Protein AF-A0A3C0ILL7-F1 (afdb_monomer)

pLDDT: mean 91.75, std 4.85, range [73.19, 97.44]

Foldseek 3Di:
DVVVLDDQQAADDDDPPPPVVVVVRVVCCVVCVVSNPPVVSVVVCCCCPPPVNVVVVVVVVVD

Sequence (63 aa):
GVAEVINTTNGIIISPQDEAALTKAILEVANNQYRFNRLAIATEAQAHFSYAAIGEQLAALYQ

Solvent-accessible surface area (backbone atoms only — not comparable to full-atom values): 3889 Å² total; per-residue (Å²): 109,72,76,78,75,47,44,91,57,69,48,82,91,72,66,86,93,41,65,68,57,49,54,51,51,54,51,48,52,70,74,39,53,81,58,58,36,66,66,62,42,51,52,53,47,46,64,66,68,26,71,66,43,48,47,52,56,55,53,65,74,76,108

Structure (mmCIF, N/CA/C/O backbone):
data_AF-A0A3C0ILL7-F1
#
_entry.id   AF-A0A3C0ILL7-F1
#
loop_
_atom_site.group_PDB
_atom_site.id
_atom_site.type_symbol
_atom_site.label_atom_id
_atom_site.label_alt_id
_atom_site.label_comp_id
_atom_site.label_asym_id
_atom_site.label_entity_id
_atom_site.label_seq_id
_atom_site.pdbx_PDB_ins_code
_atom_site.Cartn_x
_atom_site.Cartn_y
_atom_site.Cartn_z
_atom_site.occupancy
_atom_site.B_iso_or_equiv
_atom_site.auth_seq_id
_atom_site.auth_comp_id
_atom_site.auth_asym_id
_atom_site.auth_atom_id
_atom_site.pdbx_PDB_model_num
ATOM 1 N N . GLY A 1 1 ? -4.881 6.356 -8.549 1.00 83.88 1 GLY A N 1
ATOM 2 C CA . GLY A 1 1 ? -4.751 6.847 -7.155 1.00 83.88 1 GLY A CA 1
ATOM 3 C C . GLY A 1 1 ? -4.331 5.733 -6.204 1.00 83.88 1 GLY A C 1
ATOM 4 O O . GLY A 1 1 ? -3.986 4.662 -6.671 1.00 83.88 1 GLY A O 1
ATOM 5 N N . VAL A 1 2 ? -4.356 5.938 -4.879 1.00 85.00 2 VAL A N 1
ATOM 6 C CA . VAL A 1 2 ? -3.854 4.933 -3.902 1.00 85.00 2 VAL A CA 1
ATOM 7 C C . VAL A 1 2 ? -4.499 3.544 -4.055 1.00 85.00 2 VAL A C 1
ATOM 9 O O . VAL A 1 2 ? -3.834 2.531 -3.879 1.00 85.00 2 VAL A O 1
ATOM 12 N N . ALA A 1 3 ? -5.765 3.487 -4.477 1.00 86.06 3 ALA A N 1
ATOM 13 C CA . ALA A 1 3 ? -6.479 2.234 -4.719 1.00 86.06 3 ALA A CA 1
ATOM 14 C C . ALA A 1 3 ? -6.004 1.439 -5.950 1.00 86.06 3 ALA A C 1
ATOM 16 O O . ALA A 1 3 ? -6.353 0.275 -6.080 1.00 86.06 3 ALA A O 1
ATOM 17 N N . GLU A 1 4 ? -5.216 2.042 -6.844 1.00 88.00 4 GLU A N 1
ATOM 18 C CA . GLU A 1 4 ? -4.622 1.335 -7.991 1.00 88.00 4 GLU A CA 1
ATOM 19 C C . GLU A 1 4 ? -3.344 0.584 -7.609 1.00 88.00 4 GLU A C 1
ATOM 21 O O . GLU A 1 4 ? -2.935 -0.326 -8.321 1.00 88.00 4 GLU A O 1
ATOM 26 N N . VAL A 1 5 ? -2.702 0.973 -6.501 1.00 89.69 5 VAL A N 1
ATOM 27 C CA . VAL A 1 5 ? -1.424 0.396 -6.053 1.00 89.69 5 VAL A CA 1
ATOM 28 C C . VAL A 1 5 ? -1.574 -0.461 -4.800 1.00 89.69 5 VAL A C 1
ATOM 30 O O . VAL A 1 5 ? -0.759 -1.351 -4.570 1.00 89.69 5 VAL A O 1
ATOM 33 N N . ILE A 1 6 ? -2.612 -0.214 -3.994 1.00 92.31 6 ILE A N 1
ATOM 34 C CA . ILE A 1 6 ? -2.902 -0.999 -2.795 1.00 92.31 6 ILE A CA 1
ATOM 35 C C . ILE A 1 6 ? -3.904 -2.114 -3.105 1.00 92.31 6 ILE A C 1
ATOM 37 O O . ILE A 1 6 ? -4.960 -1.877 -3.686 1.00 92.31 6 ILE A O 1
ATOM 41 N N . ASN A 1 7 ? -3.590 -3.327 -2.661 1.00 90.62 7 ASN A N 1
ATOM 42 C CA . ASN A 1 7 ? -4.385 -4.538 -2.808 1.00 90.62 7 ASN A CA 1
ATOM 43 C C . ASN A 1 7 ? -4.432 -5.320 -1.480 1.00 90.62 7 ASN A C 1
ATOM 45 O O . ASN A 1 7 ? -3.911 -4.887 -0.452 1.00 90.62 7 ASN A O 1
ATOM 49 N N . THR A 1 8 ? -5.049 -6.502 -1.497 1.00 87.50 8 THR A N 1
ATOM 50 C CA . THR A 1 8 ? -5.249 -7.328 -0.298 1.00 87.50 8 THR A CA 1
ATOM 51 C C . THR A 1 8 ? -3.966 -7.930 0.278 1.00 87.50 8 THR A C 1
ATOM 53 O O . THR A 1 8 ? -4.020 -8.444 1.396 1.00 87.50 8 THR A O 1
ATOM 56 N N . THR A 1 9 ? -2.837 -7.894 -0.428 1.00 88.00 9 THR A N 1
ATOM 57 C CA . THR A 1 9 ? -1.555 -8.463 0.019 1.00 88.00 9 THR A CA 1
ATOM 58 C C . THR A 1 9 ? -0.548 -7.403 0.450 1.00 88.00 9 THR A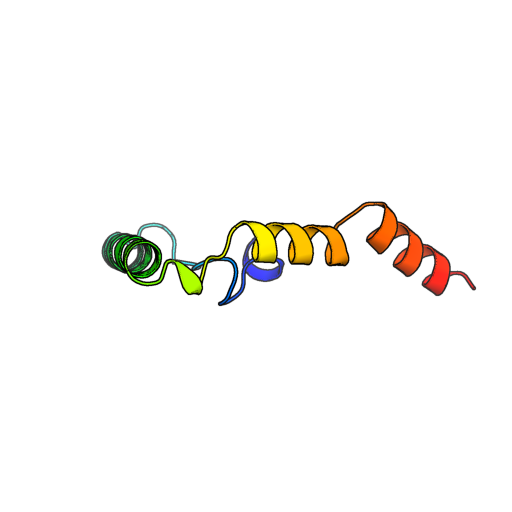 C 1
ATOM 60 O O . THR A 1 9 ? 0.387 -7.723 1.178 1.00 88.00 9 THR A O 1
ATOM 63 N N . ASN A 1 10 ? -0.740 -6.141 0.059 1.00 91.00 10 ASN A N 1
ATOM 64 C CA . ASN A 1 10 ? 0.194 -5.060 0.373 1.00 91.00 10 ASN A CA 1
ATOM 65 C C . ASN A 1 10 ? -0.389 -3.932 1.247 1.00 91.00 10 ASN A C 1
ATOM 67 O O . ASN A 1 10 ? 0.373 -3.094 1.730 1.00 91.00 10 ASN A O 1
ATOM 71 N N . GLY A 1 11 ? -1.698 -3.928 1.521 1.00 92.31 11 GLY A N 1
ATOM 72 C CA . GLY A 1 11 ? -2.302 -2.963 2.436 1.00 92.31 11 GLY A CA 1
ATOM 73 C C . GLY A 1 11 ? -3.796 -3.168 2.684 1.00 92.31 11 GLY A C 1
ATOM 74 O O . GLY A 1 11 ? -4.392 -4.175 2.308 1.00 92.31 11 GLY A O 1
ATOM 75 N N . ILE A 1 12 ? -4.398 -2.199 3.374 1.00 94.19 12 ILE A N 1
ATOM 76 C CA . ILE A 1 12 ? -5.837 -2.132 3.648 1.00 94.19 12 ILE A CA 1
ATOM 77 C C . ILE A 1 12 ? -6.277 -0.696 3.373 1.00 94.19 12 ILE A C 1
ATOM 79 O O . ILE A 1 12 ? -5.683 0.248 3.893 1.00 94.19 12 ILE A O 1
ATOM 83 N N . ILE A 1 13 ? -7.310 -0.527 2.549 1.00 93.06 13 ILE A N 1
ATOM 84 C CA . ILE A 1 13 ? -7.897 0.781 2.252 1.00 93.06 13 ILE A CA 1
ATOM 85 C C . ILE A 1 13 ? -9.115 0.972 3.145 1.00 93.06 13 ILE A C 1
ATOM 87 O O . ILE A 1 13 ? -9.975 0.096 3.224 1.00 93.06 13 ILE A O 1
ATOM 91 N N . ILE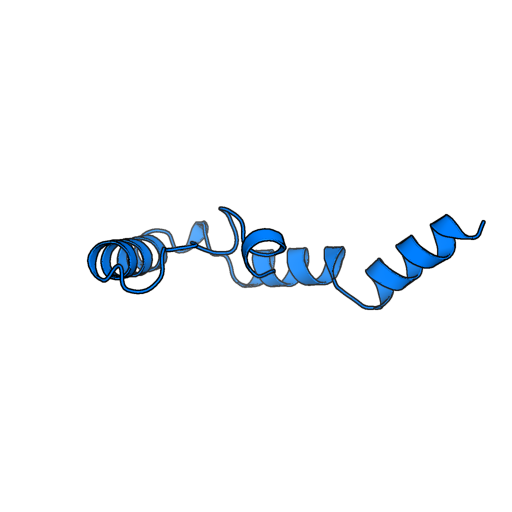 A 1 14 ? -9.192 2.131 3.791 1.00 94.00 14 ILE A N 1
ATOM 92 C CA . ILE A 1 14 ? -10.317 2.523 4.636 1.00 94.00 14 ILE A CA 1
ATOM 93 C C . ILE A 1 14 ? -10.905 3.844 4.150 1.00 94.00 14 ILE A C 1
ATOM 95 O O . ILE A 1 14 ? -10.209 4.670 3.553 1.00 94.00 14 ILE A O 1
ATOM 99 N N . SER A 1 15 ? -12.188 4.048 4.431 1.00 93.62 15 SER A N 1
ATOM 100 C CA . SER A 1 15 ? -12.838 5.330 4.187 1.00 93.62 15 SER A CA 1
ATOM 101 C C . SER A 1 15 ? -12.236 6.418 5.085 1.00 93.62 15 SER A C 1
ATOM 103 O O . SER A 1 15 ? -11.896 6.146 6.242 1.00 93.62 15 SER A O 1
ATOM 105 N N . PRO A 1 16 ? -12.121 7.664 4.597 1.00 93.81 16 PRO A N 1
ATOM 106 C CA . PRO A 1 16 ? -11.713 8.781 5.436 1.00 93.81 16 PRO A CA 1
ATOM 107 C C . PRO A 1 16 ? -12.640 8.931 6.647 1.00 93.81 16 PRO A C 1
ATOM 109 O O . PRO A 1 16 ? -13.852 8.786 6.515 1.00 93.81 16 PRO A O 1
ATOM 112 N N . GLN A 1 17 ? -12.065 9.277 7.801 1.00 95.06 17 GLN A N 1
ATOM 113 C CA . GLN A 1 17 ? -12.788 9.549 9.055 1.00 95.06 17 GLN A CA 1
ATOM 114 C C . GLN A 1 17 ? -13.551 8.348 9.651 1.00 95.06 17 GLN A C 1
ATOM 116 O O . GLN A 1 17 ? -14.347 8.525 10.569 1.00 95.06 17 GLN A O 1
ATOM 121 N N . ASP A 1 18 ? -13.281 7.122 9.193 1.00 97.44 18 ASP A N 1
ATOM 122 C CA . ASP A 1 18 ? -13.811 5.904 9.812 1.00 97.44 18 ASP A CA 1
ATOM 123 C C . ASP A 1 18 ? -12.819 5.333 10.842 1.00 97.44 18 ASP A C 1
ATOM 125 O O . ASP A 1 18 ? -11.970 4.485 10.547 1.00 97.44 18 ASP A O 1
ATOM 129 N N . GLU A 1 19 ? -12.911 5.824 12.080 1.00 96.12 19 GLU A N 1
ATOM 130 C CA . GLU A 1 19 ? -12.049 5.394 13.192 1.00 96.12 19 GLU A CA 1
ATOM 131 C C . GLU A 1 19 ? -12.225 3.910 13.550 1.00 96.12 19 GLU A C 1
ATOM 133 O O . GLU A 1 19 ? -11.269 3.231 13.952 1.00 96.12 19 GLU A O 1
ATOM 138 N N . ALA A 1 20 ? -13.438 3.380 13.378 1.00 97.00 20 ALA A N 1
ATOM 139 C CA . ALA A 1 20 ? -13.731 1.982 13.656 1.00 97.00 20 ALA A CA 1
ATOM 140 C C . ALA A 1 20 ? -13.054 1.070 12.622 1.00 97.00 20 ALA A C 1
ATOM 142 O O . ALA A 1 20 ? -12.456 0.054 12.993 1.00 97.00 20 ALA A O 1
ATOM 143 N N . ALA A 1 21 ? -13.105 1.438 11.339 1.00 96.00 21 ALA A N 1
ATOM 144 C CA .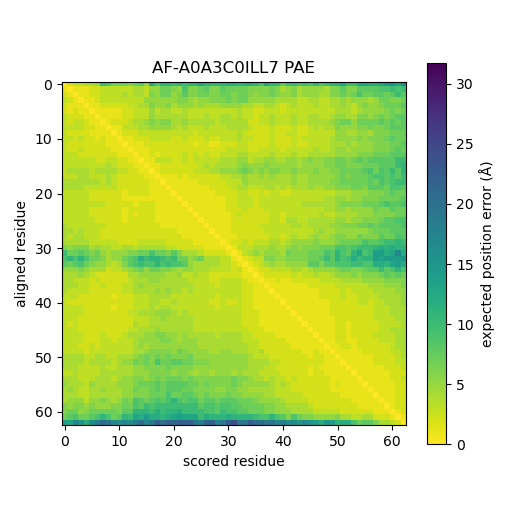 ALA A 1 21 ? -12.388 0.737 10.280 1.00 96.00 21 ALA A CA 1
ATOM 145 C C . ALA A 1 21 ? -10.867 0.836 10.458 1.00 96.00 21 ALA A C 1
ATOM 147 O O . ALA A 1 21 ? -10.179 -0.175 10.308 1.00 96.00 21 ALA A O 1
ATOM 148 N N . LEU A 1 22 ? -10.343 2.003 10.850 1.00 96.12 22 LEU A N 1
ATOM 149 C CA . LEU A 1 22 ? -8.913 2.181 11.121 1.00 96.12 22 LEU A CA 1
ATOM 150 C C . LEU A 1 22 ? -8.424 1.246 12.231 1.00 96.12 22 LEU A C 1
ATOM 152 O O . LEU A 1 22 ? -7.427 0.544 12.062 1.00 96.12 22 LEU A O 1
ATOM 156 N N . THR A 1 23 ? -9.150 1.190 13.348 1.00 96.56 23 THR A N 1
ATOM 157 C CA . THR A 1 23 ? -8.788 0.331 14.483 1.00 96.56 23 THR A CA 1
ATOM 158 C C . THR A 1 23 ? -8.761 -1.144 14.078 1.00 96.56 23 THR A C 1
ATOM 160 O O . THR A 1 23 ? -7.815 -1.865 14.400 1.00 96.56 23 THR A O 1
ATOM 163 N N . LYS A 1 24 ? -9.765 -1.595 13.314 1.00 95.88 24 LYS A N 1
ATOM 164 C CA . LYS A 1 24 ? -9.818 -2.968 12.791 1.00 95.88 24 LYS A CA 1
ATOM 165 C C . LYS A 1 24 ? -8.651 -3.268 11.850 1.00 95.88 24 LYS A C 1
ATOM 167 O O . LYS A 1 24 ? -8.031 -4.317 11.991 1.00 95.88 24 LYS A O 1
ATOM 172 N N . ALA A 1 25 ? -8.322 -2.345 10.948 1.00 94.06 25 ALA A N 1
ATOM 173 C CA . ALA A 1 25 ? -7.216 -2.505 10.007 1.00 94.06 25 ALA A CA 1
ATOM 174 C C . ALA A 1 25 ? -5.861 -2.621 10.726 1.00 94.06 25 ALA A C 1
ATOM 176 O O . ALA A 1 25 ? -5.064 -3.499 10.401 1.00 94.06 25 ALA A O 1
ATOM 177 N N . ILE A 1 26 ? -5.615 -1.793 11.749 1.00 93.25 26 ILE A N 1
ATOM 178 C CA . ILE A 1 26 ? -4.389 -1.867 12.561 1.00 93.25 26 ILE A CA 1
ATOM 179 C C . ILE A 1 26 ? -4.269 -3.237 13.242 1.00 93.25 26 ILE A C 1
ATOM 181 O O . ILE A 1 26 ? -3.206 -3.860 13.196 1.00 93.25 26 ILE A O 1
ATOM 185 N N . LEU A 1 27 ? -5.359 -3.735 13.836 1.00 94.56 27 LEU A N 1
ATOM 186 C CA . LEU A 1 27 ? -5.384 -5.061 14.460 1.00 94.56 27 LEU A CA 1
ATOM 187 C C . LEU A 1 27 ? -5.165 -6.184 13.439 1.00 94.56 27 LEU A C 1
ATOM 189 O O . LEU A 1 27 ? -4.458 -7.147 13.727 1.00 94.56 27 LEU A O 1
ATOM 193 N N . GLU A 1 28 ? -5.736 -6.071 12.241 1.00 92.38 28 GLU A N 1
ATOM 194 C CA . GLU A 1 28 ? -5.555 -7.054 11.171 1.00 92.38 28 GLU A CA 1
ATOM 195 C C . GLU A 1 28 ? -4.094 -7.147 10.721 1.00 92.38 28 GLU A C 1
ATOM 197 O O . GLU A 1 28 ? -3.575 -8.255 10.573 1.00 92.38 28 GLU A O 1
ATOM 202 N N . VAL A 1 29 ? -3.416 -6.005 10.569 1.00 89.94 29 VAL A N 1
ATOM 203 C CA . VAL A 1 29 ? -1.985 -5.951 10.233 1.00 89.94 29 VAL A CA 1
ATOM 204 C C . VAL A 1 29 ? -1.136 -6.552 11.351 1.00 89.94 29 VAL A C 1
ATOM 206 O O . VAL A 1 29 ? -0.230 -7.341 11.078 1.00 89.94 29 VAL A O 1
ATOM 209 N N . ALA A 1 30 ? -1.448 -6.234 12.610 1.00 89.00 30 ALA A N 1
ATOM 210 C CA . ALA A 1 30 ? -0.727 -6.769 13.761 1.00 89.00 30 ALA A CA 1
ATOM 211 C C . ALA A 1 30 ? -0.873 -8.297 13.890 1.00 89.00 30 ALA A C 1
ATOM 213 O O . ALA A 1 30 ? 0.103 -8.980 14.200 1.00 89.00 30 ALA A O 1
ATOM 214 N N . ASN A 1 31 ? -2.067 -8.832 13.617 1.00 90.88 31 ASN A N 1
ATOM 215 C CA . ASN A 1 31 ? -2.381 -10.252 13.787 1.00 90.88 31 ASN A CA 1
ATOM 216 C C . ASN A 1 31 ? -1.997 -11.124 12.577 1.00 90.88 31 ASN A C 1
ATOM 218 O O . ASN A 1 31 ? -1.802 -12.325 12.738 1.00 90.88 31 ASN A O 1
ATOM 222 N N . ASN A 1 32 ? -1.866 -10.552 11.375 1.00 84.19 32 ASN A N 1
ATOM 223 C CA . ASN A 1 32 ? -1.585 -11.293 10.137 1.00 84.19 32 ASN A CA 1
ATOM 224 C C . ASN A 1 32 ? -0.247 -10.892 9.502 1.00 84.19 32 ASN A C 1
ATOM 226 O O . ASN A 1 32 ? -0.173 -10.575 8.314 1.00 84.19 32 ASN A O 1
ATOM 230 N N . GLN A 1 33 ? 0.836 -10.946 10.277 1.00 74.62 33 GLN A N 1
ATOM 231 C CA . GLN A 1 33 ? 2.170 -10.516 9.83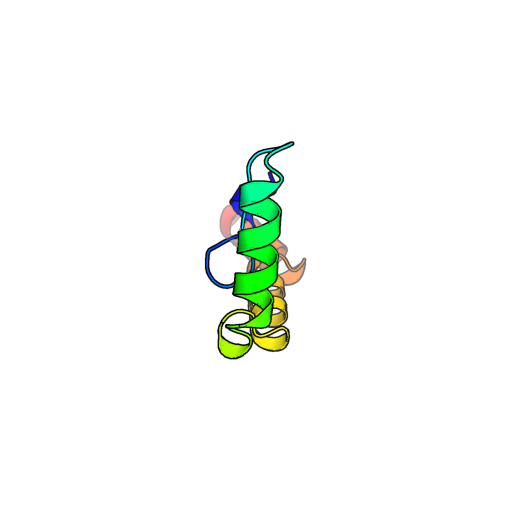0 1.00 74.62 33 GLN A CA 1
ATOM 232 C C . GLN A 1 33 ? 2.685 -11.256 8.582 1.00 74.62 33 GLN A C 1
ATOM 234 O O . GLN A 1 33 ? 3.417 -10.680 7.783 1.00 74.62 33 GLN A O 1
ATOM 239 N N . TYR A 1 34 ? 2.271 -12.511 8.375 1.00 80.25 34 TYR A N 1
ATOM 240 C CA . TYR A 1 34 ? 2.631 -13.280 7.177 1.00 80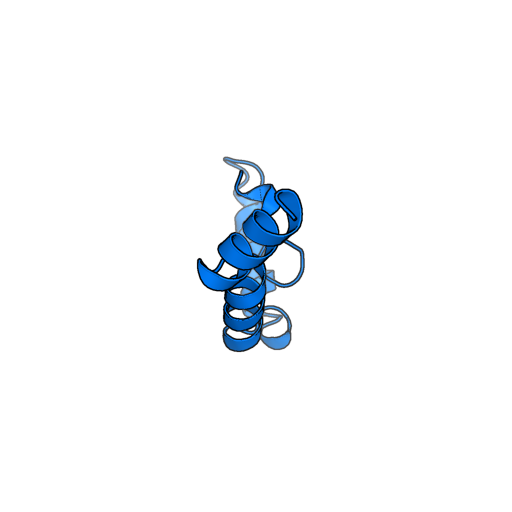.25 34 TYR A CA 1
ATOM 241 C C . TYR A 1 34 ? 1.996 -12.734 5.897 1.00 80.25 34 TYR A C 1
ATOM 243 O O . TYR A 1 34 ? 2.590 -12.848 4.827 1.00 80.25 34 TYR A O 1
ATOM 251 N N . ARG A 1 35 ? 0.803 -12.136 6.003 1.00 84.50 35 ARG A N 1
ATOM 252 C CA . ARG A 1 35 ? 0.088 -11.554 4.864 1.00 84.50 35 ARG A CA 1
ATOM 253 C C . ARG A 1 35 ? 0.774 -10.280 4.380 1.00 84.50 35 ARG A C 1
ATOM 255 O O . ARG A 1 35 ? 0.919 -10.100 3.181 1.00 84.50 35 ARG A O 1
ATOM 262 N N . PHE A 1 36 ? 1.254 -9.446 5.303 1.00 86.62 36 PHE A N 1
ATOM 263 C CA . PHE A 1 36 ? 1.944 -8.188 5.000 1.00 86.62 36 PHE A CA 1
ATOM 264 C C . PHE A 1 36 ? 3.468 -8.362 5.000 1.00 86.62 36 PHE A C 1
ATOM 266 O O . PHE A 1 36 ? 4.201 -7.699 5.738 1.00 86.62 36 PHE A O 1
ATOM 273 N N . ASN A 1 37 ? 3.966 -9.284 4.174 1.00 90.69 37 ASN A N 1
ATOM 274 C CA . ASN A 1 37 ? 5.398 -9.544 4.080 1.00 90.69 37 ASN A CA 1
ATOM 275 C C . ASN A 1 37 ? 6.116 -8.387 3.370 1.00 90.69 37 ASN A C 1
ATOM 277 O O . ASN A 1 37 ? 6.019 -8.220 2.156 1.00 90.69 37 ASN A O 1
ATOM 281 N N . ARG A 1 38 ? 6.904 -7.620 4.130 1.00 90.12 38 ARG A N 1
ATOM 282 C CA . ARG A 1 38 ? 7.614 -6.434 3.632 1.00 90.12 38 ARG A CA 1
ATOM 283 C C . ARG A 1 38 ? 8.519 -6.708 2.427 1.00 90.12 38 ARG A C 1
ATOM 285 O O . ARG A 1 38 ? 8.592 -5.863 1.540 1.00 90.12 38 ARG A O 1
ATOM 292 N N . LEU A 1 39 ? 9.216 -7.846 2.403 1.00 93.94 39 LEU A N 1
ATOM 293 C CA . LEU A 1 39 ? 10.091 -8.193 1.282 1.00 93.94 39 LEU A CA 1
ATOM 294 C C . LEU A 1 39 ? 9.257 -8.472 0.032 1.00 93.94 39 LEU A C 1
ATOM 296 O O . LEU A 1 39 ? 9.530 -7.890 -1.009 1.00 93.94 39 LEU A O 1
ATOM 300 N N . ALA A 1 40 ? 8.210 -9.290 0.160 1.00 93.12 40 ALA A N 1
ATOM 301 C CA . ALA A 1 40 ? 7.323 -9.611 -0.955 1.00 93.12 40 ALA A CA 1
ATOM 302 C C . ALA A 1 40 ? 6.653 -8.353 -1.532 1.00 93.12 40 ALA A C 1
ATOM 304 O O . ALA A 1 40 ? 6.663 -8.164 -2.744 1.00 93.12 40 ALA A O 1
ATOM 305 N N . ILE A 1 41 ? 6.166 -7.457 -0.665 1.00 93.69 41 ILE A N 1
ATOM 306 C CA . ILE A 1 41 ? 5.560 -6.177 -1.062 1.00 93.69 41 ILE A CA 1
ATOM 307 C C . ILE A 1 41 ? 6.562 -5.311 -1.835 1.00 93.69 41 ILE A C 1
ATOM 309 O O . ILE A 1 41 ? 6.230 -4.759 -2.882 1.00 93.69 41 ILE A O 1
ATOM 313 N N . ALA A 1 42 ? 7.799 -5.192 -1.343 1.00 94.44 42 ALA A N 1
ATOM 314 C CA . ALA A 1 42 ? 8.830 -4.408 -2.019 1.00 94.44 42 ALA A CA 1
ATOM 315 C C . ALA A 1 42 ? 9.219 -5.016 -3.377 1.00 94.44 42 ALA A C 1
ATOM 317 O O . ALA A 1 42 ? 9.381 -4.285 -4.353 1.00 94.44 42 ALA A O 1
ATOM 318 N N . THR A 1 43 ? 9.340 -6.344 -3.449 1.00 95.06 43 THR A N 1
ATOM 319 C CA . THR A 1 43 ? 9.650 -7.062 -4.690 1.00 95.06 43 THR A CA 1
ATOM 320 C C . THR A 1 43 ? 8.544 -6.897 -5.731 1.00 95.06 43 THR A C 1
ATOM 322 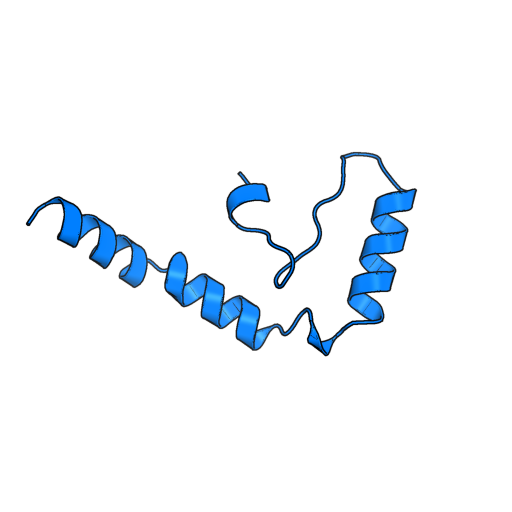O O . THR A 1 43 ? 8.849 -6.577 -6.877 1.00 95.06 43 THR A O 1
ATOM 325 N N . GLU A 1 44 ? 7.276 -7.052 -5.341 1.00 93.81 44 GLU A N 1
ATOM 326 C CA . GLU A 1 44 ? 6.123 -6.813 -6.221 1.00 93.81 44 GLU A CA 1
ATOM 327 C C . GLU A 1 44 ? 6.128 -5.365 -6.731 1.00 93.81 44 GLU A C 1
ATOM 329 O O . GLU A 1 44 ? 6.083 -5.120 -7.936 1.00 93.81 44 GLU A O 1
ATOM 334 N N . ALA A 1 45 ? 6.279 -4.391 -5.829 1.00 93.69 45 ALA A N 1
ATOM 335 C CA . ALA A 1 45 ? 6.289 -2.983 -6.206 1.00 93.69 45 ALA A CA 1
ATOM 336 C C . ALA A 1 45 ? 7.419 -2.651 -7.196 1.00 93.69 45 ALA A C 1
ATOM 338 O O . ALA A 1 45 ? 7.208 -1.912 -8.157 1.00 93.69 45 ALA A O 1
ATOM 339 N N . GLN A 1 46 ? 8.612 -3.217 -7.006 1.00 95.00 46 GLN A N 1
ATOM 340 C CA . GLN A 1 46 ? 9.727 -3.026 -7.932 1.00 95.00 46 GLN A CA 1
ATOM 341 C C . GLN A 1 46 ? 9.452 -3.656 -9.305 1.00 95.00 46 GLN A C 1
ATOM 343 O O . GLN A 1 46 ? 9.783 -3.051 -10.327 1.00 95.00 46 GLN A O 1
ATOM 348 N N . ALA A 1 47 ? 8.835 -4.838 -9.344 1.00 93.75 47 ALA A N 1
ATOM 349 C CA . ALA A 1 47 ? 8.508 -5.525 -10.591 1.00 93.75 47 ALA A CA 1
ATOM 350 C C . ALA A 1 47 ? 7.485 -4.756 -11.443 1.00 93.75 47 ALA A C 1
ATOM 352 O O . ALA A 1 47 ? 7.559 -4.803 -12.666 1.00 93.75 47 ALA A O 1
ATOM 353 N N . HIS A 1 48 ? 6.563 -4.022 -10.815 1.00 92.19 48 HIS A N 1
ATOM 354 C CA . HIS A 1 48 ? 5.490 -3.320 -11.525 1.00 92.19 48 HIS A CA 1
ATOM 355 C C . HIS A 1 48 ? 5.742 -1.823 -11.740 1.00 92.19 48 HIS A C 1
ATOM 357 O O . HIS A 1 48 ? 5.300 -1.274 -12.747 1.00 92.19 48 HIS A O 1
ATOM 363 N N . PHE A 1 49 ? 6.454 -1.159 -10.825 1.00 92.69 49 PHE A N 1
ATOM 364 C CA . PHE A 1 49 ? 6.543 0.307 -10.792 1.00 92.69 49 PHE A CA 1
ATOM 365 C C . PHE A 1 49 ? 7.973 0.857 -10.885 1.00 92.69 49 PHE A C 1
ATOM 367 O O . PHE A 1 49 ? 8.172 2.067 -10.772 1.00 92.69 49 PHE A O 1
ATOM 374 N N . SER A 1 50 ? 8.990 0.011 -11.080 1.00 94.56 50 SER A N 1
ATOM 375 C CA . SER A 1 50 ? 10.357 0.502 -11.302 1.00 94.56 50 SER A CA 1
ATOM 376 C C . SER A 1 50 ? 10.510 1.180 -12.665 1.00 94.56 50 SER A C 1
ATOM 378 O O . SER A 1 50 ? 9.830 0.837 -13.630 1.00 94.56 50 SER A O 1
ATOM 380 N N . TYR A 1 51 ? 11.472 2.102 -12.776 1.00 94.94 51 TYR A N 1
ATOM 381 C CA . TYR A 1 51 ? 11.807 2.738 -14.057 1.00 94.94 51 TYR A CA 1
ATOM 382 C C . TYR A 1 51 ? 12.126 1.727 -15.160 1.00 94.94 51 TYR A C 1
ATOM 384 O O . TYR A 1 51 ? 11.768 1.960 -16.309 1.00 94.94 51 TYR A O 1
ATOM 392 N N . ALA A 1 52 ? 12.767 0.608 -14.810 1.00 95.69 52 ALA A N 1
ATOM 393 C CA . ALA A 1 52 ? 13.039 -0.472 -15.751 1.00 95.69 52 ALA A CA 1
ATOM 394 C C . ALA A 1 52 ? 11.733 -1.102 -16.262 1.00 95.69 52 ALA A C 1
ATOM 396 O O . ALA A 1 52 ? 11.514 -1.132 -17.469 1.00 95.69 52 ALA A O 1
ATOM 397 N N . ALA A 1 53 ? 10.832 -1.499 -15.355 1.00 93.75 53 ALA A N 1
ATOM 398 C CA . ALA A 1 53 ? 9.546 -2.101 -15.710 1.00 93.75 53 ALA A CA 1
ATOM 399 C C . ALA A 1 53 ? 8.670 -1.168 -16.564 1.00 93.75 53 ALA A C 1
ATOM 401 O O . ALA A 1 53 ? 8.064 -1.596 -17.544 1.00 93.75 53 ALA A O 1
ATOM 402 N N . ILE A 1 54 ? 8.633 0.124 -16.228 1.00 94.62 54 ILE A N 1
ATOM 403 C CA . ILE A 1 54 ? 7.898 1.121 -17.015 1.00 94.62 54 ILE A CA 1
ATOM 404 C C . ILE A 1 54 ? 8.569 1.357 -18.374 1.00 94.62 54 ILE A C 1
ATOM 406 O O . ILE A 1 54 ? 7.884 1.452 -19.390 1.00 94.62 54 ILE A O 1
ATOM 410 N N . GLY A 1 55 ? 9.901 1.430 -18.416 1.00 95.12 55 GLY A N 1
ATOM 411 C CA . GLY A 1 55 ? 10.662 1.599 -19.652 1.00 95.12 55 GLY A CA 1
ATOM 412 C C . GLY A 1 55 ? 10.444 0.455 -20.641 1.00 95.12 55 GLY A C 1
ATOM 413 O O . GLY A 1 55 ? 10.251 0.711 -21.826 1.00 95.12 55 GLY A O 1
ATOM 414 N N . GLU A 1 56 ? 10.404 -0.788 -20.157 1.00 94.19 56 GLU A N 1
ATOM 415 C CA . GLU A 1 56 ? 10.089 -1.969 -20.970 1.00 94.19 56 GLU A CA 1
ATOM 416 C C . GLU A 1 56 ? 8.676 -1.898 -21.560 1.00 94.19 56 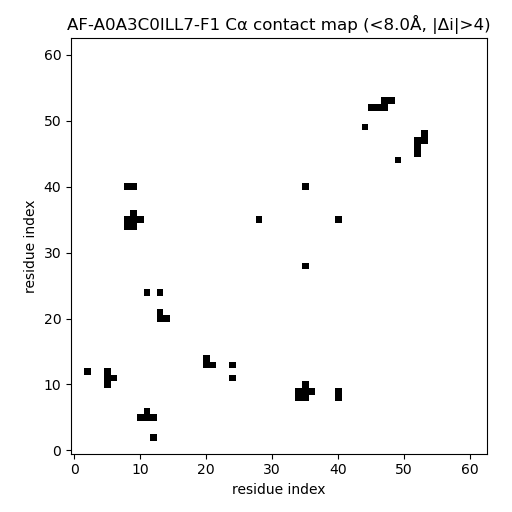GLU A C 1
ATOM 418 O O . GLU A 1 56 ? 8.501 -2.099 -22.762 1.00 94.19 56 GLU A O 1
ATOM 423 N N . GLN A 1 57 ? 7.673 -1.545 -20.748 1.00 93.62 57 GLN A N 1
ATOM 424 C CA . GLN A 1 57 ? 6.291 -1.392 -21.218 1.00 93.62 57 GLN A CA 1
ATOM 425 C C . GLN A 1 57 ? 6.153 -0.274 -22.259 1.00 93.62 57 GLN A C 1
ATOM 427 O O . GLN A 1 57 ? 5.453 -0.437 -23.257 1.00 93.62 57 GLN A O 1
ATOM 432 N N . LEU A 1 58 ? 6.842 0.852 -22.054 1.00 95.38 58 LEU A N 1
ATOM 433 C CA . LEU A 1 58 ? 6.860 1.955 -23.012 1.00 95.38 58 LEU A CA 1
ATOM 434 C C . LEU A 1 58 ? 7.548 1.553 -24.317 1.00 95.38 58 LEU A C 1
ATOM 436 O O . LEU A 1 58 ? 7.017 1.832 -25.386 1.00 95.38 58 LEU A O 1
ATOM 440 N N . ALA A 1 59 ? 8.700 0.884 -24.250 1.00 95.50 59 ALA A N 1
ATOM 441 C CA . ALA A 1 59 ? 9.414 0.424 -25.437 1.00 95.50 59 ALA A CA 1
ATOM 442 C C . ALA A 1 59 ? 8.575 -0.564 -26.261 1.00 95.50 59 ALA A C 1
ATOM 444 O O . ALA A 1 59 ? 8.554 -0.464 -27.486 1.00 95.50 59 ALA A O 1
ATOM 445 N N . ALA A 1 60 ? 7.847 -1.468 -25.599 1.00 94.75 60 ALA A N 1
ATOM 446 C CA . ALA A 1 60 ? 6.950 -2.418 -26.252 1.00 94.75 60 ALA A CA 1
ATOM 447 C C . ALA A 1 60 ? 5.781 -1.747 -26.998 1.00 94.75 60 ALA A C 1
ATOM 449 O O . ALA A 1 60 ? 5.263 -2.327 -27.944 1.00 94.75 60 ALA A O 1
ATOM 450 N N . LEU A 1 61 ? 5.370 -0.537 -26.603 1.00 94.75 61 LEU A N 1
ATOM 451 C CA . LEU A 1 61 ? 4.300 0.212 -27.273 1.00 94.75 61 LEU A CA 1
ATOM 452 C C . LEU A 1 61 ? 4.743 0.816 -28.621 1.00 94.75 61 LEU A C 1
ATOM 454 O O . LEU A 1 61 ? 3.900 1.091 -29.471 1.00 94.75 61 LEU A O 1
ATOM 458 N N . TYR A 1 62 ? 6.044 1.073 -28.794 1.00 90.31 62 TYR A N 1
ATOM 459 C CA . TYR A 1 62 ? 6.602 1.766 -29.964 1.00 90.31 62 TYR A CA 1
ATOM 460 C C . TYR A 1 62 ? 7.311 0.842 -30.969 1.00 90.31 62 TYR A C 1
ATOM 462 O O . TYR A 1 62 ? 7.784 1.339 -31.994 1.00 90.31 62 TYR A O 1
ATOM 470 N N . GLN A 1 63 ? 7.416 -0.459 -30.678 1.00 73.19 63 GLN A N 1
ATOM 471 C CA . GLN A 1 63 ? 7.856 -1.482 -31.640 1.00 73.19 63 GLN A CA 1
ATOM 472 C C . GLN A 1 63 ? 6.689 -1.941 -32.513 1.00 73.19 63 GLN A C 1
ATOM 474 O O . GLN A 1 63 ? 6.939 -2.175 -33.716 1.00 73.19 63 GLN A O 1
#

Radius of gyration: 15.63 Å; Cα contacts (8 Å, |Δi|>4): 26; chains: 1; bounding box: 27×23×46 Å

Mean predicted aligned error: 4.1 Å

Secondary structure (DSSP, 8-state):
-HHHH--TTT-----TT-HHHHHHHHHHHHH-TTTT-HHHHHHHHHHHHSHHHHHHHHHHHH-

=== Feature glossary ===
A reading guide for the features in this record.

Start from the sequence.

  · Sequence gives the chain of amino acids in standard one-letter code (A=alanine, C=cysteine, …, Y=tyrosine), read N→C. It is the only feature that is directly encoded by the gene; all structural features are derived from the folded form of this sequence.

Fold it, and you get atomic coordinates and the backbone conformation that goes with them.

  · The mmCIF table is the protein's shape written out atom by atom. For each backbone N, Cα, C, and carbonyl O, it records an (x, y, z) coordinate triple in Å plus the residue type, chain letter, and residue number.

  · Backbone dihedral angles. Every residue except chain termini has a φ (preceding-C → N → Cα → C) and a ψ (N → Cα → C → next-N). They are reported in degrees following the IUPAC sign convention. Secondary structure is essentially a statement about which (φ, ψ) basin each residue occupies.

  · DSSP 8-state secondary structure assigns each residue one of H (α-helix), G (3₁₀-helix), I (π-helix), E (extended β-strand), B (isolated β-bridge), T (hydrogen-bonded turn), S (bend), or '-' (coil). The assignment is computed from backbone hydrogen-bond geometry via the Kabsch–Sander algorithm.

  · P-SEA three-state annotation labels each residue as helix, strand, or coil based purely on the geometry of the Cα trace. It serves as a fallback when the full backbone (and thus DSSP) is unavailable.

Summarize the fold with a handful of shape descriptors and a per-residue structural alphabet.

  · Radius of gyration (Rg) is the root-mean-square distance of Cα atoms from their centroid — a single number for overall size and compactness. A globular domain of N residues has Rg ≈ 2.2·N^0.38 Å; an extended or disordered chain has a much larger Rg. The Cα contact count is the number of residue pairs whose Cα atoms are within 8 Å and are more than four positions apart in sequence — a standard proxy for tertiary packing density. The bounding box is the smallest axis-aligned box enclosing all Cα atoms.

  · Foldseek's 3Di representation compresses backbone geometry into a per-residue letter drawn from a learned twenty-state alphabet. It captures the tertiary interaction pattern around each residue — which residues are packed against it in space, regardless of where they are in sequence.

  · Accessible surface area quantifies burial. A residue with SASA near zero is packed into the hydrophobic core; one with SASA >100 Å² sits on the surface. Computed here via the Shrake–Rupley numerical algorithm with a 1.4 Å probe.

Ask how reliable the model is.

  · For AlphaFold models, the B-factor field carries pLDDT — the model's own estimate of local accuracy on a 0–100 scale. Regions with pLDDT<50 should be treated as essentially unmodeled; they often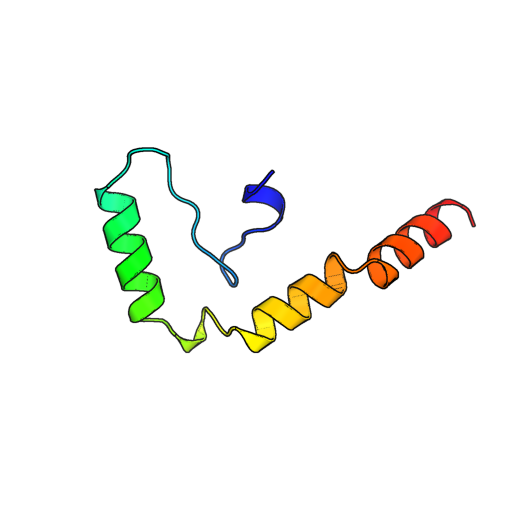 correspond to intrinsically disordered segments.

  · For experimental (PDB) structures, the B-factor (temperature factor) quantifies the positional spread of each atom in the crystal — a combination of thermal vibration and static disorder — in units of Å². High B-factors mark flexible loops or poorly resolved regions; low B-factors mark the rigid, well-ordered core.

  · PAE(i, j) answers: if I align the predicted and true structures on residue i, how far off (in Å) do I expect residue j to be? A block-diagonal PAE matrix with low values on the blocks and high values off-diagonal is the signature of a multi-domain protein with confidently predicted domains but uncertain inter-domain orientation.

Place it in context: what it resembles, what it is annotated as, and how it looks.

  · Structural nearest neighbors (via Foldseek easy-search vs the PDB). Reported per hit: target PDB id, E-value, and alignment TM-score. A TM-score above ~0.5 is the conventional threshold for 'same fold'.

  · Functional annotations link the protein to curated databases. InterPro entries identify conserved domains and families by matching the sequence against member-database signatures (Pfam, PROSITE, CDD, …). Gene Ontology (GO) terms describe molecular function, biological process, and cellular component in a controlled vocabulary. CATH places the structure in a hierarchical fold classification (Class/Architecture/Topology/Homologous-superfamily). The organism is the source species.

  · Plot images: a contact map (which residues are close in 3D, as an N×N binary image), a Ramachandran scatter (backbone torsion angles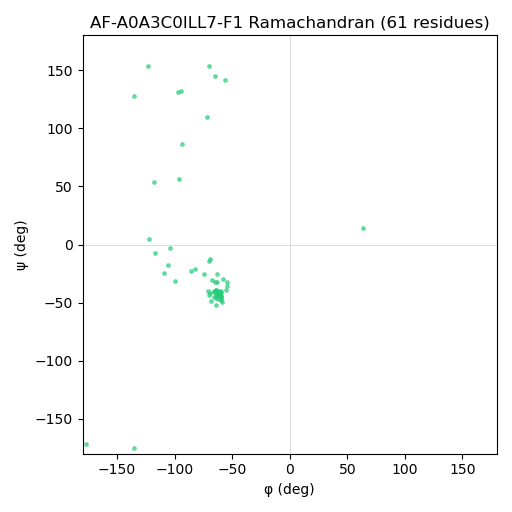, revealing secondary-structure composition at a glance), and — for AlphaFold structures — a PAE heatmap (pairwise prediction confidence).

  · Structure images are PyMOL renders from six orthogonal camera directions. Cartoon representation draws helices as coils and strands as arrows; sticks shows the backbone as bonds; surface shows the solvent-excluded envelope. Rainbow coloring maps sequence position to hue (blue→red, N→C); chain coloring assigns a distinct color per polypeptide.